Protein AF-A0A934KYW6-F1 (afdb_monomer)

InterPro domains:
  IPR036097 Signal transduction histidine kinase, dimerisation/phosphoacceptor domain superfamily [SSF47384] (29-103)

Structure (mmCIF, N/CA/C/O backbone):
data_AF-A0A934KYW6-F1
#
_entry.id   AF-A0A934KYW6-F1
#
loop_
_atom_site.group_PDB
_atom_site.id
_atom_site.type_symbol
_atom_site.label_atom_id
_atom_site.label_alt_id
_atom_site.label_com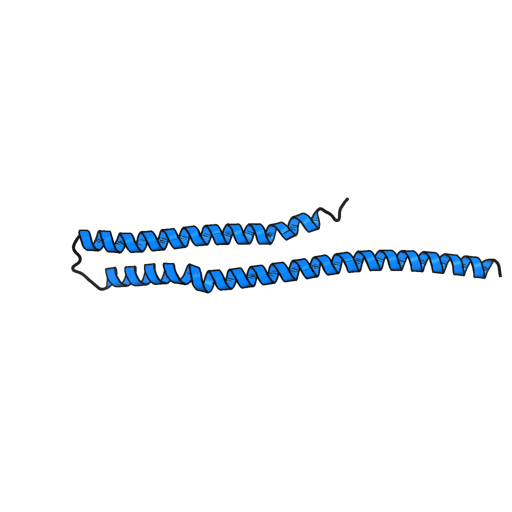p_id
_atom_site.label_asym_id
_atom_site.label_entity_id
_atom_site.label_seq_id
_atom_site.pdbx_PDB_ins_code
_atom_site.Cartn_x
_atom_site.Cartn_y
_atom_site.Cartn_z
_atom_site.occupancy
_atom_site.B_iso_or_equiv
_atom_site.auth_seq_id
_atom_site.auth_comp_id
_atom_site.auth_asym_id
_atom_site.auth_atom_id
_atom_site.pdbx_PDB_model_num
ATOM 1 N N . LEU A 1 1 ? 33.527 -1.451 -59.044 1.00 63.59 1 LEU A N 1
ATOM 2 C CA . LEU A 1 1 ? 34.392 -1.108 -57.887 1.00 63.59 1 LEU A CA 1
ATOM 3 C C . LEU A 1 1 ? 33.922 0.162 -57.169 1.00 63.59 1 LEU A C 1
ATOM 5 O O . LEU A 1 1 ? 33.467 0.037 -56.046 1.00 63.59 1 LEU A O 1
ATOM 9 N N . LYS A 1 2 ? 33.909 1.353 -57.797 1.00 70.25 2 LYS A N 1
ATOM 10 C CA . LYS A 1 2 ? 33.414 2.594 -57.144 1.00 70.25 2 LYS A CA 1
ATOM 11 C C . LYS A 1 2 ? 31.955 2.540 -56.650 1.00 70.25 2 LYS A C 1
ATOM 13 O O . LYS A 1 2 ? 31.657 3.132 -55.623 1.00 70.25 2 LYS A O 1
ATOM 18 N N . SER A 1 3 ? 31.057 1.860 -57.367 1.00 72.25 3 SER A N 1
ATOM 19 C CA . SER A 1 3 ? 29.647 1.693 -56.967 1.00 72.25 3 SER A CA 1
ATOM 20 C C . SER A 1 3 ? 29.479 0.750 -55.771 1.00 72.25 3 SER A C 1
ATOM 22 O O . SER A 1 3 ? 28.768 1.084 -54.835 1.00 72.25 3 SER A O 1
ATOM 24 N N . ALA A 1 4 ? 30.192 -0.379 -55.771 1.00 82.44 4 ALA A N 1
ATOM 25 C CA . ALA A 1 4 ? 30.171 -1.356 -54.682 1.00 82.44 4 ALA A CA 1
ATOM 26 C C . ALA A 1 4 ? 30.732 -0.789 -53.364 1.00 82.44 4 ALA A C 1
ATOM 28 O O . ALA A 1 4 ? 30.178 -1.067 -52.309 1.00 82.44 4 ALA A O 1
ATOM 29 N N . ASN A 1 5 ? 31.774 0.052 -53.418 1.00 85.50 5 ASN A N 1
ATOM 30 C CA . ASN A 1 5 ? 32.297 0.708 -52.213 1.00 85.50 5 ASN A CA 1
ATOM 31 C C . ASN A 1 5 ? 31.304 1.721 -51.623 1.00 85.50 5 ASN A C 1
ATOM 33 O O . ASN A 1 5 ? 31.147 1.769 -50.412 1.00 85.50 5 ASN A O 1
ATOM 37 N N . LYS A 1 6 ? 30.596 2.488 -52.465 1.00 91.06 6 LYS A N 1
ATOM 38 C CA . LYS A 1 6 ? 29.556 3.419 -51.995 1.00 91.06 6 LYS A CA 1
ATOM 39 C C . LYS A 1 6 ? 28.382 2.696 -51.337 1.00 91.06 6 LYS A C 1
ATOM 41 O O . LYS A 1 6 ? 27.884 3.161 -50.320 1.00 91.06 6 LYS A O 1
ATOM 46 N N . GLU A 1 7 ? 27.952 1.580 -51.922 1.00 92.25 7 GLU A N 1
ATOM 47 C CA . GLU A 1 7 ? 26.908 0.737 -51.333 1.00 92.25 7 GLU A CA 1
ATOM 48 C C . GLU A 1 7 ? 27.363 0.184 -49.978 1.00 92.25 7 GLU A C 1
ATOM 50 O O . GLU A 1 7 ? 26.630 0.260 -49.000 1.00 92.25 7 GLU A O 1
ATOM 55 N N . LEU A 1 8 ? 28.603 -0.301 -49.889 1.00 92.75 8 LEU A N 1
ATOM 56 C CA . LEU A 1 8 ? 29.158 -0.825 -48.645 1.00 92.75 8 LEU A CA 1
ATOM 57 C C . LEU A 1 8 ? 29.227 0.242 -47.536 1.00 92.75 8 LEU A C 1
ATOM 59 O O . LEU A 1 8 ? 28.810 -0.031 -46.411 1.00 92.75 8 LEU A O 1
ATOM 63 N N . ASP A 1 9 ? 29.690 1.455 -47.849 1.00 94.19 9 ASP A N 1
ATOM 64 C CA . ASP A 1 9 ? 29.725 2.575 -46.897 1.00 94.19 9 ASP A CA 1
ATOM 65 C C . ASP A 1 9 ? 28.317 2.945 -46.402 1.00 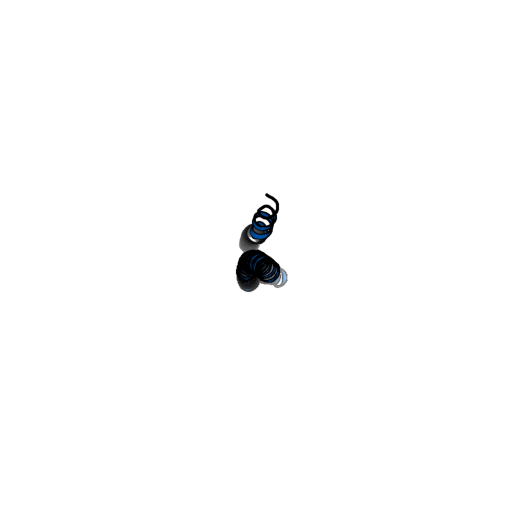94.19 9 ASP A C 1
ATOM 67 O O . ASP A 1 9 ? 28.111 3.172 -45.208 1.00 94.19 9 ASP A O 1
ATOM 71 N N . PHE A 1 10 ? 27.327 2.950 -47.300 1.00 93.62 10 PHE A N 1
ATOM 72 C CA . PHE A 1 10 ? 25.932 3.209 -46.944 1.00 93.62 10 PHE A CA 1
ATOM 73 C C . PHE A 1 10 ? 25.369 2.137 -45.997 1.00 93.62 10 PHE A C 1
ATOM 75 O O . PHE A 1 10 ? 24.740 2.466 -44.989 1.00 93.62 10 PHE A O 1
ATOM 82 N N . GLN A 1 11 ? 25.649 0.859 -46.264 1.00 93.50 11 GLN A N 1
ATOM 83 C CA . GLN A 1 11 ? 25.242 -0.242 -45.386 1.00 93.50 11 GLN A CA 1
ATOM 84 C C . GLN A 1 11 ? 25.893 -0.146 -43.997 1.00 93.50 11 GLN A C 1
ATOM 86 O O . GLN A 1 11 ? 25.232 -0.416 -42.991 1.00 93.50 11 GLN A O 1
ATOM 91 N N . TYR A 1 12 ? 27.158 0.285 -43.909 1.00 94.81 12 TYR A N 1
ATOM 92 C CA . TYR A 1 12 ? 27.812 0.527 -42.620 1.00 94.81 12 TYR A CA 1
ATOM 93 C C . TYR A 1 12 ? 27.119 1.632 -41.819 1.00 94.81 12 TYR A C 1
ATOM 95 O O . TYR A 1 12 ? 26.821 1.423 -40.643 1.00 94.81 12 TYR A O 1
ATOM 103 N N . GLN A 1 13 ? 26.795 2.759 -42.456 1.00 94.94 13 GLN A N 1
ATOM 104 C CA . GLN A 1 13 ? 26.092 3.872 -41.807 1.00 94.94 13 GLN A CA 1
ATOM 105 C C . GLN A 1 13 ? 24.688 3.475 -41.333 1.00 94.94 13 GLN A C 1
ATOM 107 O O . GLN A 1 13 ? 24.286 3.809 -40.217 1.00 94.94 13 GLN A O 1
ATOM 112 N N . LEU A 1 14 ? 23.940 2.725 -42.149 1.00 95.38 14 LEU A N 1
ATOM 113 C CA . LEU A 1 14 ? 22.626 2.205 -41.760 1.00 95.38 14 LEU A CA 1
ATOM 114 C C . LEU A 1 14 ? 22.717 1.266 -40.556 1.00 95.38 14 LEU A C 1
ATOM 116 O O . LEU A 1 14 ? 21.925 1.381 -39.619 1.00 95.38 14 LEU A O 1
ATOM 120 N N . LYS A 1 15 ? 23.690 0.349 -40.565 1.00 95.62 15 LYS A N 1
ATOM 121 C CA . LYS A 1 15 ? 23.919 -0.581 -39.457 1.00 95.62 15 LYS A CA 1
ATOM 122 C C . LYS A 1 15 ? 24.287 0.158 -38.173 1.00 95.62 15 LYS A C 1
ATOM 124 O O . LYS A 1 15 ? 23.792 -0.204 -37.105 1.00 95.62 15 LYS A O 1
ATOM 129 N N . GLU A 1 16 ? 25.143 1.172 -38.264 1.00 96.25 16 GLU A N 1
ATOM 130 C CA . GLU A 1 16 ? 25.514 2.012 -37.126 1.00 96.25 16 GLU A CA 1
ATOM 131 C C . GLU A 1 16 ? 24.277 2.700 -36.540 1.00 96.25 16 GLU A C 1
ATOM 133 O O . GLU A 1 16 ? 23.984 2.523 -35.357 1.00 96.25 16 GLU A O 1
ATOM 138 N N . LYS A 1 17 ? 23.473 3.358 -37.387 1.00 95.94 17 LYS A N 1
ATOM 139 C CA . LYS A 1 17 ? 22.231 4.017 -36.970 1.00 95.94 17 LYS A CA 1
ATOM 140 C C . LYS A 1 17 ? 21.257 3.053 -36.287 1.00 95.94 17 LYS A C 1
ATOM 142 O O . LYS A 1 17 ? 20.756 3.353 -35.205 1.00 95.94 17 LYS A O 1
ATOM 147 N N . LEU A 1 18 ? 21.030 1.877 -36.877 1.00 95.75 18 LEU A N 1
ATOM 148 C CA . LEU A 1 18 ? 20.147 0.858 -36.305 1.00 95.75 18 LEU A CA 1
ATOM 149 C C . LEU A 1 18 ? 20.660 0.358 -34.948 1.00 95.75 18 LEU A C 1
ATOM 151 O O . LEU A 1 18 ? 19.876 0.142 -34.027 1.00 95.75 18 LEU A O 1
ATOM 155 N N . THR A 1 19 ? 21.976 0.192 -34.806 1.00 95.69 19 THR A N 1
ATOM 156 C CA . THR A 1 19 ? 22.588 -0.240 -33.541 1.00 95.69 19 THR A CA 1
ATOM 157 C C . THR A 1 19 ? 22.377 0.809 -32.449 1.00 95.69 19 THR A C 1
ATOM 159 O O . THR A 1 19 ? 22.056 0.460 -31.310 1.00 95.69 19 THR A O 1
ATOM 162 N N . THR A 1 20 ? 22.503 2.093 -32.792 1.00 97.00 20 THR A N 1
ATOM 163 C CA . THR A 1 20 ? 22.218 3.204 -31.877 1.00 97.00 20 THR A CA 1
ATOM 164 C C . THR A 1 20 ? 20.750 3.219 -31.452 1.00 97.00 20 THR A C 1
ATOM 166 O O . THR A 1 20 ? 20.472 3.239 -30.253 1.00 97.00 20 THR A O 1
ATOM 169 N N . GLU A 1 21 ? 19.814 3.147 -32.402 1.00 96.38 21 GLU A N 1
ATOM 170 C CA . GLU A 1 21 ? 18.370 3.121 -32.119 1.00 96.38 21 GLU A CA 1
ATOM 171 C C . GLU A 1 21 ? 17.988 1.928 -31.230 1.00 96.38 21 GLU A C 1
ATOM 173 O O . GLU A 1 21 ? 17.285 2.092 -30.230 1.00 96.38 21 GLU A O 1
ATOM 178 N N . LEU A 1 22 ? 18.520 0.739 -31.529 1.00 96.44 22 LEU A N 1
ATOM 179 C CA . LEU A 1 22 ? 18.281 -0.464 -30.735 1.00 96.44 22 LEU A CA 1
ATOM 180 C C . LEU A 1 22 ? 18.825 -0.328 -29.307 1.00 96.44 22 LEU A C 1
ATOM 182 O O . LEU A 1 22 ? 18.174 -0.749 -28.351 1.00 96.44 22 LEU A O 1
ATOM 186 N N . THR A 1 23 ? 20.001 0.281 -29.149 1.00 96.75 23 THR A N 1
ATOM 187 C CA . THR A 1 23 ? 20.619 0.502 -27.833 1.00 96.75 23 THR A CA 1
ATOM 188 C C . THR A 1 23 ? 19.771 1.438 -26.973 1.00 96.75 23 THR A C 1
ATOM 190 O O . THR A 1 23 ? 19.560 1.166 -25.789 1.00 96.75 23 THR A O 1
ATOM 193 N N . ILE A 1 24 ? 19.241 2.510 -27.568 1.00 96.00 24 ILE A N 1
ATOM 194 C CA . ILE A 1 24 ? 18.342 3.453 -26.889 1.00 96.00 24 ILE A CA 1
ATOM 195 C C . ILE A 1 24 ? 17.057 2.737 -26.463 1.00 96.00 24 ILE A C 1
ATOM 197 O O . ILE A 1 24 ? 16.711 2.756 -25.279 1.00 96.00 24 ILE A O 1
ATOM 201 N N . ALA A 1 25 ? 16.404 2.031 -27.392 1.00 95.81 25 ALA A N 1
ATOM 202 C CA . ALA A 1 25 ? 15.165 1.306 -27.124 1.00 95.81 25 ALA A CA 1
ATOM 203 C C . ALA A 1 25 ? 15.334 0.254 -26.013 1.00 95.81 25 ALA A C 1
ATOM 205 O O . ALA A 1 25 ? 14.498 0.145 -25.114 1.00 95.81 25 ALA A O 1
ATOM 206 N N . TYR A 1 26 ? 16.446 -0.487 -26.024 1.00 96.12 26 TYR A N 1
ATOM 207 C CA . TYR A 1 26 ? 16.757 -1.460 -24.978 1.00 96.12 26 TYR A CA 1
ATOM 208 C C . TYR A 1 26 ? 16.980 -0.794 -23.611 1.00 96.12 26 TYR A C 1
ATOM 210 O O . TYR A 1 26 ? 16.511 -1.289 -22.584 1.00 96.12 26 TYR A O 1
ATOM 218 N N . GLY A 1 27 ? 17.652 0.361 -23.586 1.00 95.31 27 GLY A N 1
ATOM 219 C CA . GLY A 1 27 ? 17.842 1.150 -22.369 1.00 95.31 27 GLY A CA 1
ATOM 220 C C . GLY A 1 27 ? 16.523 1.643 -21.766 1.00 95.31 27 GLY A C 1
ATOM 221 O O . GLY A 1 27 ? 16.336 1.579 -20.550 1.00 95.31 27 GLY A O 1
ATOM 222 N N . GLU A 1 28 ? 15.590 2.101 -22.599 1.00 93.25 28 GLU A N 1
ATOM 223 C CA . GLU A 1 28 ? 14.252 2.509 -22.161 1.00 93.25 28 GLU A CA 1
ATOM 224 C C . GLU A 1 28 ? 13.419 1.335 -21.646 1.00 93.25 28 GLU A C 1
ATOM 226 O O . GLU A 1 28 ? 12.773 1.453 -20.601 1.00 93.25 28 GLU A O 1
ATOM 231 N N . LEU A 1 29 ? 13.460 0.195 -22.342 1.00 94.56 29 LEU A N 1
ATOM 232 C CA . LEU A 1 29 ? 12.764 -1.018 -21.925 1.00 94.56 29 LEU A CA 1
ATOM 233 C C . LEU A 1 29 ? 13.226 -1.463 -20.535 1.00 94.56 29 LEU A C 1
ATOM 235 O O . LEU A 1 29 ? 12.396 -1.679 -19.655 1.00 94.56 29 LEU A O 1
ATOM 239 N N . LYS A 1 30 ? 14.543 -1.508 -20.309 1.00 95.00 30 LYS A N 1
ATOM 240 C CA . LYS A 1 30 ? 15.115 -1.902 -19.018 1.00 95.00 30 LYS A CA 1
ATOM 241 C C . LYS A 1 30 ? 14.678 -0.974 -17.880 1.00 95.00 30 LYS A C 1
ATOM 243 O O . LYS A 1 30 ? 14.348 -1.448 -16.796 1.00 95.00 30 LYS A O 1
ATOM 248 N N . LYS A 1 31 ? 14.620 0.341 -18.125 1.00 91.25 31 LYS A N 1
ATOM 249 C CA . LYS A 1 31 ? 14.116 1.318 -17.140 1.00 91.25 31 LYS A CA 1
ATOM 250 C C . LYS A 1 31 ? 12.642 1.081 -16.805 1.00 91.25 31 LYS A C 1
ATOM 252 O O . LYS A 1 31 ? 12.267 1.153 -15.637 1.00 91.25 31 LYS A O 1
ATOM 257 N N . LYS A 1 32 ? 11.808 0.793 -17.811 1.00 91.12 32 LYS A N 1
ATOM 258 C CA . LYS A 1 32 ? 10.384 0.475 -17.610 1.00 91.12 32 LYS A CA 1
ATOM 259 C C . LYS A 1 32 ? 10.197 -0.831 -16.840 1.00 91.12 32 LYS A C 1
ATOM 261 O O . LYS A 1 32 ? 9.348 -0.893 -15.957 1.00 91.12 32 LYS A O 1
ATOM 266 N N . GLU A 1 33 ? 10.996 -1.848 -17.142 1.00 94.25 33 GLU A N 1
ATOM 267 C CA . GLU A 1 33 ? 10.969 -3.131 -16.438 1.00 94.25 33 GLU A CA 1
ATOM 268 C C . GLU A 1 33 ? 11.350 -2.971 -14.960 1.00 94.25 33 GLU A C 1
ATOM 270 O O . GLU A 1 33 ? 10.632 -3.441 -14.077 1.00 94.25 33 GLU A O 1
ATOM 275 N N . GLU A 1 34 ? 12.434 -2.246 -14.672 1.00 92.06 34 GLU A N 1
ATOM 276 C CA . GLU A 1 34 ? 12.852 -1.948 -13.299 1.00 92.06 34 GLU A CA 1
ATOM 277 C C . GLU A 1 34 ? 11.779 -1.159 -12.540 1.00 92.06 34 GLU A C 1
ATOM 279 O O . GLU A 1 34 ? 11.459 -1.477 -11.390 1.00 92.06 34 GLU A O 1
ATOM 284 N N . TYR A 1 35 ? 11.176 -0.168 -13.199 1.00 88.56 35 TYR A N 1
ATOM 285 C CA . TYR A 1 35 ? 10.063 0.590 -12.646 1.00 88.56 35 TYR A CA 1
ATOM 286 C C . TYR A 1 35 ? 8.880 -0.319 -12.282 1.00 88.56 35 TYR A C 1
ATOM 288 O O . TYR A 1 35 ? 8.429 -0.298 -11.136 1.00 88.56 35 TYR A O 1
ATOM 296 N N . LEU A 1 36 ? 8.412 -1.153 -13.217 1.00 92.50 36 LEU A N 1
ATOM 297 C CA . LEU A 1 36 ? 7.304 -2.084 -12.983 1.00 92.50 36 LEU A CA 1
ATOM 298 C C . LEU A 1 36 ? 7.619 -3.056 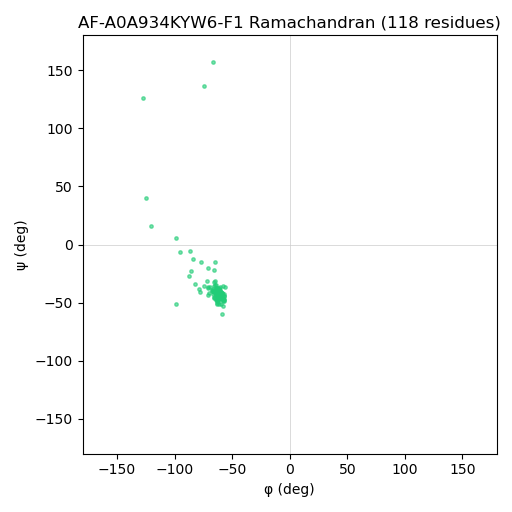-11.849 1.00 92.50 36 LEU A C 1
ATOM 300 O O . LEU A 1 36 ? 6.768 -3.310 -11.000 1.00 92.50 36 LEU A O 1
ATOM 304 N N . ARG A 1 37 ? 8.854 -3.557 -11.784 1.00 94.00 37 ARG A N 1
ATOM 305 C CA . ARG A 1 37 ? 9.295 -4.443 -10.706 1.00 94.00 37 ARG A CA 1
ATOM 306 C C . ARG A 1 37 ? 9.208 -3.768 -9.339 1.00 94.00 37 ARG A C 1
ATOM 308 O O . ARG A 1 37 ? 8.738 -4.383 -8.385 1.00 94.00 37 ARG A O 1
ATOM 315 N N . ASN A 1 38 ? 9.660 -2.522 -9.233 1.00 90.88 38 ASN A N 1
ATOM 316 C CA . ASN A 1 38 ? 9.585 -1.760 -7.986 1.00 90.88 38 ASN A CA 1
ATOM 317 C C . ASN A 1 38 ? 8.138 -1.395 -7.632 1.00 90.88 38 ASN A C 1
ATOM 319 O O . ASN A 1 38 ? 7.765 -1.447 -6.462 1.00 90.88 38 ASN A O 1
ATOM 323 N N . TYR A 1 39 ? 7.313 -1.098 -8.636 1.00 92.38 39 TYR A N 1
ATOM 324 C CA . TYR A 1 39 ? 5.889 -0.840 -8.455 1.00 92.38 39 TYR A CA 1
ATOM 325 C C . TYR A 1 39 ? 5.153 -2.069 -7.904 1.00 92.38 39 TYR A C 1
ATOM 327 O O . TYR A 1 39 ? 4.464 -1.965 -6.893 1.00 92.38 39 TYR A O 1
ATOM 335 N N . ILE A 1 40 ? 5.367 -3.248 -8.502 1.00 94.06 40 ILE A N 1
ATOM 336 C CA . ILE A 1 40 ? 4.793 -4.521 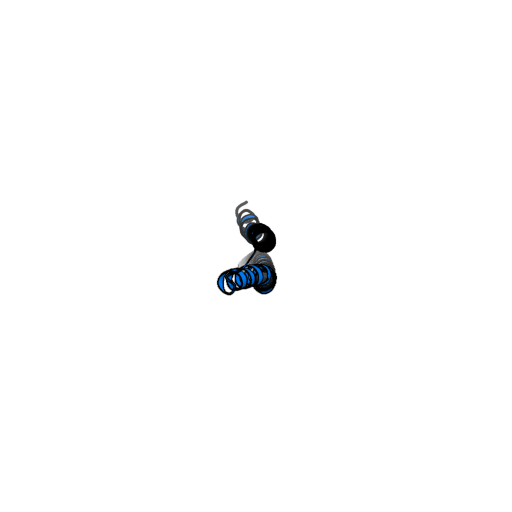-8.038 1.00 94.06 40 ILE A CA 1
ATOM 337 C C . ILE A 1 40 ? 5.205 -4.805 -6.591 1.00 94.06 40 ILE A C 1
ATOM 339 O O . ILE A 1 40 ? 4.344 -5.091 -5.766 1.00 94.06 40 ILE A O 1
ATOM 343 N N . LYS A 1 41 ? 6.489 -4.646 -6.251 1.00 94.00 41 LYS A N 1
ATOM 344 C CA . LYS A 1 41 ? 6.957 -4.805 -4.865 1.00 94.00 41 LYS A CA 1
ATOM 345 C C . LYS A 1 41 ? 6.260 -3.856 -3.890 1.00 94.00 41 LYS A C 1
ATOM 347 O O . LYS A 1 41 ? 5.897 -4.265 -2.792 1.00 94.00 41 LYS A O 1
ATOM 352 N N . GLY A 1 42 ? 6.055 -2.599 -4.284 1.00 92.31 42 GLY A N 1
ATOM 353 C CA . GLY A 1 42 ? 5.306 -1.640 -3.471 1.00 92.31 42 GLY A CA 1
ATOM 354 C C . GLY A 1 42 ? 3.848 -2.061 -3.261 1.00 92.31 42 GLY A C 1
ATOM 355 O O . GLY A 1 42 ? 3.317 -1.911 -2.163 1.00 92.31 42 GLY A O 1
ATOM 356 N N . LEU A 1 43 ? 3.206 -2.646 -4.278 1.00 92.81 43 LEU A N 1
ATOM 357 C CA . LEU A 1 43 ? 1.860 -3.213 -4.141 1.00 92.81 43 LEU A CA 1
ATOM 358 C C . LEU A 1 43 ? 1.833 -4.431 -3.207 1.00 92.81 43 LEU A C 1
ATOM 360 O O . LEU A 1 43 ? 0.914 -4.555 -2.400 1.00 92.81 43 LEU A O 1
ATOM 364 N N . GLU A 1 44 ? 2.833 -5.310 -3.267 1.00 93.25 44 GLU A N 1
ATOM 365 C CA . GLU A 1 44 ? 2.952 -6.447 -2.341 1.00 93.25 44 GLU A CA 1
ATOM 366 C C . GLU A 1 44 ? 3.083 -5.969 -0.886 1.00 93.25 44 GLU A C 1
ATOM 368 O O . GLU A 1 44 ? 2.395 -6.478 0.004 1.00 93.25 44 GLU A O 1
ATOM 373 N N . GLU A 1 45 ? 3.900 -4.939 -0.648 1.00 91.25 45 GLU A N 1
ATOM 374 C CA . GLU A 1 45 ? 4.037 -4.303 0.665 1.00 91.25 45 GLU A CA 1
ATOM 375 C C . GLU A 1 45 ? 2.711 -3.686 1.136 1.00 91.25 45 GLU A C 1
ATOM 377 O O . GLU A 1 45 ? 2.284 -3.919 2.268 1.00 91.25 45 GLU A O 1
ATOM 382 N N . MET A 1 46 ? 1.994 -2.977 0.257 1.00 90.00 46 MET A N 1
ATOM 383 C CA . MET A 1 46 ? 0.658 -2.442 0.546 1.00 90.00 46 MET A CA 1
ATOM 384 C C . MET A 1 46 ? -0.317 -3.551 0.966 1.00 90.00 46 MET A C 1
ATOM 386 O O . MET A 1 46 ? -1.067 -3.401 1.938 1.00 90.00 46 MET A O 1
ATOM 390 N N . MET A 1 47 ? -0.305 -4.674 0.253 1.00 90.00 47 MET A N 1
ATOM 391 C CA . MET A 1 47 ? -1.194 -5.803 0.506 1.00 90.00 47 MET A CA 1
ATOM 392 C C . MET A 1 47 ? -0.899 -6.454 1.866 1.00 90.00 47 MET A C 1
ATOM 394 O O . MET A 1 47 ? -1.824 -6.766 2.627 1.00 90.00 47 MET A O 1
ATOM 398 N N . PHE A 1 48 ? 0.386 -6.582 2.216 1.00 88.25 48 PHE A N 1
ATOM 399 C CA . PHE A 1 48 ? 0.829 -7.033 3.534 1.00 88.25 48 PHE A CA 1
ATOM 400 C C . PHE A 1 48 ? 0.365 -6.081 4.643 1.00 88.25 48 PHE A C 1
ATOM 402 O O . PHE A 1 48 ? -0.272 -6.509 5.610 1.00 88.25 48 PHE A O 1
ATOM 409 N N . LEU A 1 49 ? 0.622 -4.779 4.487 1.00 85.94 49 LEU A N 1
ATOM 410 C CA . LEU A 1 49 ? 0.251 -3.773 5.479 1.00 85.94 49 LEU A CA 1
ATOM 411 C C . LEU A 1 49 ? -1.270 -3.712 5.677 1.00 85.94 49 LEU A C 1
ATOM 413 O O . LEU A 1 49 ? -1.732 -3.665 6.814 1.00 85.94 49 LEU A O 1
ATOM 417 N N . THR A 1 50 ? -2.055 -3.794 4.603 1.00 86.06 50 THR A N 1
ATOM 418 C CA . THR A 1 50 ? -3.523 -3.841 4.683 1.00 86.06 50 THR A CA 1
ATOM 419 C C . THR A 1 50 ? -3.989 -5.081 5.447 1.00 86.06 50 THR A C 1
ATOM 421 O O . THR A 1 50 ? -4.807 -4.990 6.360 1.00 86.06 50 THR A O 1
ATOM 424 N N . SER A 1 51 ? -3.412 -6.245 5.150 1.00 85.62 51 SER A N 1
ATOM 425 C CA . SER A 1 51 ? -3.797 -7.504 5.796 1.00 85.62 51 SER A CA 1
ATOM 426 C C . SER A 1 51 ? -3.470 -7.547 7.293 1.00 85.62 51 SER A C 1
ATOM 428 O O . SER A 1 51 ? -4.199 -8.180 8.057 1.00 85.62 51 SER A O 1
ATOM 430 N N . HIS A 1 52 ? -2.388 -6.890 7.724 1.00 84.06 52 HIS A N 1
ATOM 431 C CA . HIS A 1 52 ? -1.918 -6.940 9.111 1.00 84.06 52 HIS A CA 1
ATOM 432 C C . HIS A 1 52 ? -2.346 -5.723 9.940 1.00 84.06 52 HIS A C 1
ATOM 434 O O . HIS A 1 52 ? -2.930 -5.870 11.013 1.00 84.06 52 HIS A O 1
ATOM 440 N N . LYS A 1 53 ? -2.089 -4.513 9.438 1.00 85.88 53 LYS A N 1
ATOM 441 C CA . LYS A 1 53 ? -2.229 -3.270 10.207 1.00 85.88 53 LYS A CA 1
ATOM 442 C C . LYS A 1 53 ? -3.630 -2.665 10.166 1.00 85.88 53 LYS A C 1
ATOM 444 O O . LYS A 1 53 ? -4.013 -2.029 11.137 1.00 85.88 53 LYS A O 1
ATOM 449 N N . VAL A 1 54 ? -4.419 -2.892 9.110 1.00 90.25 54 VAL A N 1
ATOM 450 C CA . VAL A 1 54 ? -5.849 -2.496 9.087 1.00 90.25 54 VAL A CA 1
ATOM 451 C C . VAL A 1 54 ? -6.690 -3.485 9.878 1.00 90.25 54 VAL A C 1
ATOM 453 O O . VAL A 1 54 ? -7.594 -3.102 10.618 1.00 90.25 54 VAL A O 1
ATOM 456 N N . ARG A 1 55 ? -6.388 -4.780 9.741 1.00 91.06 55 ARG A N 1
ATOM 457 C CA . ARG A 1 55 ? -7.182 -5.845 10.356 1.00 91.06 55 ARG A CA 1
ATOM 458 C C . ARG A 1 55 ? -7.226 -5.736 11.878 1.00 91.06 55 ARG A C 1
ATOM 460 O O . ARG A 1 55 ? -8.282 -5.975 12.456 1.00 91.06 55 ARG A O 1
ATOM 467 N N . GLN A 1 56 ? -6.114 -5.373 12.517 1.00 93.12 56 GLN A N 1
ATOM 468 C CA . GLN A 1 56 ? -6.028 -5.246 13.972 1.00 93.12 56 GLN A CA 1
ATOM 469 C C . GLN A 1 56 ? -7.034 -4.228 14.553 1.00 93.12 56 GLN A C 1
ATOM 471 O O . GLN A 1 56 ? -7.885 -4.642 15.343 1.00 93.12 56 GLN A O 1
ATOM 476 N N . PRO A 1 57 ? -7.010 -2.930 14.186 1.00 95.81 57 PRO A N 1
ATOM 477 C CA . PRO A 1 57 ? -7.954 -1.961 14.733 1.00 95.81 57 PRO A CA 1
ATOM 478 C C . PRO A 1 57 ? -9.404 -2.264 14.334 1.00 95.81 57 PRO A C 1
ATOM 480 O O . PRO A 1 57 ? -10.301 -2.042 15.143 1.00 95.81 57 PRO A O 1
ATOM 483 N N . VAL A 1 58 ? -9.653 -2.842 13.151 1.00 95.56 58 VAL A N 1
ATOM 484 C CA . VAL A 1 58 ? -11.001 -3.294 12.758 1.00 95.56 58 VAL A CA 1
ATOM 485 C C . VAL A 1 58 ? -11.504 -4.405 13.683 1.00 95.56 58 VAL A C 1
ATOM 487 O O . VAL A 1 58 ? -12.618 -4.319 14.194 1.00 95.56 58 VAL A O 1
ATOM 490 N N . ALA A 1 59 ? -10.681 -5.422 13.950 1.00 95.75 59 ALA A N 1
ATOM 491 C CA . ALA A 1 59 ? -11.034 -6.505 14.865 1.00 95.75 59 ALA A CA 1
ATOM 492 C C . ALA A 1 59 ? -11.282 -5.990 16.291 1.00 95.75 59 ALA A C 1
ATOM 494 O O . ALA A 1 59 ? -12.212 -6.450 16.949 1.00 95.75 59 ALA A O 1
ATOM 495 N N . HIS A 1 60 ? -10.501 -5.008 16.753 1.00 96.19 60 HIS A N 1
ATOM 496 C CA . HIS A 1 60 ? -10.725 -4.370 18.051 1.00 96.19 60 HIS A CA 1
ATOM 497 C C . HIS A 1 60 ? -12.058 -3.622 18.106 1.00 96.19 60 HIS A C 1
ATOM 499 O O . HIS A 1 60 ? -12.814 -3.812 19.054 1.00 96.19 60 HIS A O 1
ATOM 505 N N . ILE A 1 61 ? -12.376 -2.804 17.096 1.00 97.38 61 ILE A N 1
ATOM 506 C CA . ILE A 1 61 ? -13.647 -2.067 17.037 1.00 97.38 61 ILE A CA 1
ATOM 507 C C . ILE A 1 61 ? -14.826 -3.042 17.043 1.00 97.38 61 ILE A C 1
ATOM 509 O O . ILE A 1 61 ? -15.745 -2.870 17.840 1.00 97.38 61 ILE A O 1
ATOM 513 N N . LEU A 1 62 ? -14.776 -4.091 16.216 1.00 97.06 62 LEU A N 1
ATOM 514 C CA . LEU A 1 62 ? -15.818 -5.118 16.165 1.00 97.06 62 LEU A CA 1
ATOM 515 C C . LEU A 1 62 ? -15.953 -5.862 17.498 1.00 97.06 62 LEU A C 1
ATOM 517 O O . LEU A 1 62 ? -17.060 -6.018 18.003 1.00 97.06 62 LEU A O 1
ATOM 521 N N . GLY A 1 63 ? -14.837 -6.280 18.099 1.00 95.81 63 GLY A N 1
ATOM 522 C CA . GLY A 1 63 ? -14.843 -6.968 19.390 1.00 95.81 63 GLY A CA 1
ATOM 523 C C . GLY A 1 63 ? -15.432 -6.107 20.507 1.00 95.81 63 GLY A C 1
ATOM 524 O O . GLY A 1 63 ? -16.256 -6.584 21.283 1.00 95.81 63 GLY A O 1
ATOM 525 N N . ILE A 1 64 ? -15.069 -4.823 20.553 1.00 95.06 64 ILE A N 1
ATOM 526 C CA . ILE A 1 64 ? -15.619 -3.878 21.527 1.00 95.06 64 ILE A CA 1
ATOM 527 C C . ILE A 1 64 ? -17.107 -3.611 21.256 1.00 95.06 64 ILE A C 1
ATOM 529 O O . ILE A 1 64 ? -17.894 -3.552 22.197 1.00 95.06 64 ILE A O 1
ATOM 533 N N . SER A 1 65 ? -17.509 -3.483 19.990 1.00 95.06 65 SER A N 1
ATOM 534 C CA . SER A 1 65 ? -18.916 -3.316 19.610 1.00 95.06 65 SER A CA 1
ATOM 535 C C . SER A 1 65 ? -19.763 -4.505 20.065 1.00 95.06 65 SER A C 1
ATOM 537 O O . SER A 1 65 ? -20.819 -4.310 20.653 1.00 95.06 65 SER A O 1
ATOM 539 N N . ASN A 1 66 ? -19.273 -5.730 19.863 1.00 94.44 66 ASN A N 1
ATOM 540 C CA . ASN A 1 66 ? -19.953 -6.948 20.306 1.00 94.44 66 ASN A CA 1
ATOM 541 C C . ASN A 1 66 ? -20.024 -7.043 21.838 1.00 94.44 66 ASN A C 1
ATOM 543 O O . ASN A 1 66 ? -21.013 -7.523 22.389 1.00 94.44 66 ASN A O 1
ATOM 547 N N . LEU A 1 67 ? -18.986 -6.587 22.545 1.00 91.25 67 LEU A N 1
ATOM 548 C CA . LEU A 1 67 ? -18.986 -6.534 24.008 1.00 91.25 67 LEU A CA 1
ATOM 549 C C . LEU A 1 67 ? -20.083 -5.589 24.527 1.00 91.25 67 LEU A C 1
ATOM 551 O O . LEU A 1 67 ? -20.836 -5.960 25.423 1.00 91.25 67 LEU A O 1
ATOM 555 N N . LEU A 1 68 ? -20.209 -4.405 23.918 1.00 91.38 68 LEU A N 1
ATOM 556 C CA . LEU A 1 68 ? -21.254 -3.434 24.251 1.00 91.38 68 LEU A CA 1
ATOM 557 C C . LEU A 1 68 ? -22.667 -3.945 23.935 1.00 91.38 68 LEU A C 1
ATOM 559 O O . LEU A 1 68 ? -23.590 -3.633 24.677 1.00 91.38 68 LEU A O 1
ATOM 563 N N . ASP A 1 69 ? -22.826 -4.727 22.867 1.00 90.19 69 ASP A N 1
ATOM 564 C CA . ASP A 1 69 ? -24.113 -5.312 22.467 1.00 90.19 69 ASP A CA 1
ATOM 565 C C . ASP A 1 69 ? -24.543 -6.482 23.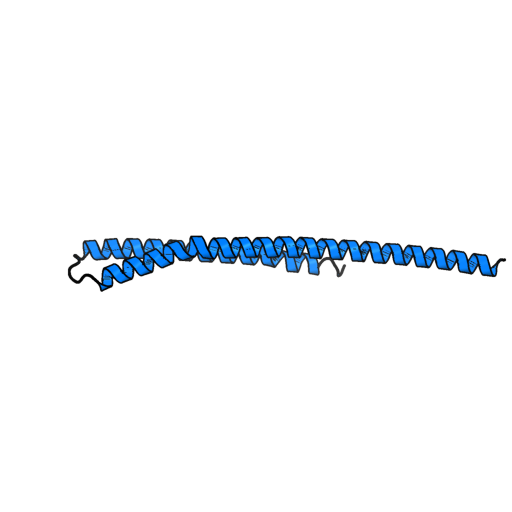375 1.00 90.19 69 ASP A C 1
ATOM 567 O O . ASP A 1 69 ? -25.716 -6.649 23.695 1.00 90.19 69 ASP A O 1
ATOM 571 N N . SER A 1 70 ? -23.582 -7.283 23.844 1.00 87.44 70 SER A N 1
ATOM 572 C CA . SER A 1 70 ? -23.851 -8.523 24.592 1.00 87.44 70 SER A CA 1
ATOM 573 C C . SER A 1 70 ? -24.107 -8.343 26.093 1.00 87.44 70 SER A C 1
ATOM 575 O O . SER A 1 70 ? -24.554 -9.287 26.745 1.00 87.44 70 SER A O 1
ATOM 577 N N . THR A 1 71 ? -23.837 -7.166 26.666 1.00 80.62 71 THR A N 1
ATOM 578 C CA . THR A 1 71 ? -23.931 -6.939 28.118 1.00 80.62 71 THR A CA 1
ATOM 579 C C . THR A 1 71 ? -24.802 -5.725 28.440 1.00 80.62 71 THR A C 1
ATOM 581 O O . THR A 1 71 ? -24.546 -4.618 27.981 1.00 80.62 71 THR A O 1
ATOM 584 N N . THR A 1 72 ? -25.810 -5.909 29.295 1.00 76.38 72 THR A N 1
ATOM 585 C CA . THR A 1 72 ? -26.841 -4.891 29.581 1.00 76.38 72 THR A CA 1
ATOM 586 C C . THR A 1 72 ? -26.581 -4.013 30.810 1.00 76.38 72 THR A C 1
ATOM 588 O O . THR A 1 72 ? -27.328 -3.065 31.039 1.00 76.38 72 THR A O 1
ATOM 591 N N . ASN A 1 73 ? -25.544 -4.286 31.612 1.00 87.94 73 ASN A N 1
ATOM 592 C CA . ASN A 1 73 ? -25.388 -3.698 32.954 1.00 87.94 73 ASN A CA 1
ATOM 593 C C . ASN A 1 73 ? -24.053 -2.961 33.171 1.00 87.94 73 ASN A C 1
ATOM 595 O O . ASN A 1 73 ? -23.463 -3.054 34.246 1.00 87.94 73 ASN A O 1
ATOM 599 N N . TYR A 1 74 ? -23.574 -2.211 32.178 1.00 88.75 74 TYR A N 1
ATOM 600 C CA . TYR A 1 74 ? -22.403 -1.353 32.371 1.00 88.75 74 TYR A CA 1
ATOM 601 C C . TYR A 1 74 ? -22.737 -0.102 33.183 1.00 88.75 74 TYR A C 1
ATOM 603 O O . TYR A 1 74 ? -23.719 0.594 32.917 1.00 88.75 74 TYR A O 1
ATOM 611 N N . SER A 1 75 ? -21.865 0.245 34.125 1.00 93.75 75 SER A N 1
ATOM 612 C CA . SER A 1 75 ? -21.837 1.592 34.685 1.00 93.75 75 SER A CA 1
ATOM 613 C C . SER A 1 75 ? -21.409 2.610 33.623 1.00 93.75 75 SER A C 1
ATOM 615 O O . SER A 1 75 ? -20.705 2.294 32.660 1.00 93.75 75 SER A O 1
ATOM 617 N N . LEU A 1 76 ? -21.780 3.875 33.822 1.00 91.38 76 LEU A N 1
ATOM 618 C CA . LEU A 1 76 ? -21.383 4.959 32.920 1.00 91.38 76 LEU A CA 1
ATOM 619 C C . LEU A 1 76 ? -19.854 5.062 32.756 1.00 91.38 76 LEU A C 1
ATOM 621 O O . LEU A 1 76 ? -19.368 5.355 31.664 1.00 91.38 76 LEU A O 1
ATOM 625 N N . GLU A 1 77 ? -19.094 4.810 33.822 1.00 94.69 77 GLU A N 1
ATOM 626 C CA . GLU A 1 77 ? -17.629 4.862 33.790 1.00 94.69 77 GLU A CA 1
ATOM 627 C C . GLU A 1 77 ? -17.024 3.699 32.991 1.00 94.69 77 GLU A C 1
ATOM 629 O O . GLU A 1 77 ? -16.069 3.899 32.236 1.00 94.69 77 GLU A O 1
ATOM 634 N N . GLU A 1 78 ? -17.615 2.503 33.063 1.00 93.25 78 GLU A N 1
ATOM 635 C CA . GLU A 1 78 ? -17.214 1.375 32.217 1.00 93.25 78 GLU A CA 1
ATOM 636 C C . GLU A 1 78 ? -17.511 1.653 30.745 1.00 93.25 78 GLU A C 1
ATOM 638 O O . GLU A 1 78 ? -16.621 1.482 29.912 1.00 93.25 78 GLU A O 1
ATOM 643 N N . VAL A 1 79 ? -18.703 2.171 30.422 1.00 93.81 79 VAL A N 1
ATOM 644 C CA . VAL A 1 79 ? -19.050 2.555 29.043 1.00 93.81 79 VAL A CA 1
ATOM 645 C C . VAL A 1 79 ? -18.054 3.578 28.501 1.00 93.81 79 VAL A C 1
ATOM 647 O O . VAL A 1 79 ? -17.513 3.386 27.413 1.00 93.81 79 VAL A O 1
ATOM 650 N N . LYS A 1 80 ? -17.743 4.638 29.261 1.00 94.75 80 LYS A N 1
ATOM 651 C CA . LYS A 1 80 ? -16.746 5.644 28.852 1.00 94.75 80 LYS A CA 1
ATOM 652 C C . LYS A 1 80 ? -15.381 5.019 28.578 1.00 94.75 80 LYS A C 1
ATOM 654 O O . LYS A 1 80 ? -14.740 5.371 27.588 1.00 94.75 80 LYS A O 1
ATOM 659 N N . LYS A 1 81 ? -14.934 4.089 29.426 1.00 95.06 81 LYS A N 1
ATOM 660 C CA . LYS A 1 81 ? -13.649 3.399 29.258 1.00 95.06 81 LYS A CA 1
ATOM 661 C C . LYS A 1 81 ? -13.639 2.522 28.002 1.00 95.06 81 LYS A C 1
ATOM 663 O O . LYS A 1 81 ? -12.696 2.593 27.216 1.00 95.06 81 LYS A O 1
ATOM 668 N N . ILE A 1 82 ? -14.703 1.750 27.787 1.00 93.69 82 ILE A N 1
ATOM 669 C CA . ILE A 1 82 ? -14.871 0.866 26.628 1.00 93.69 82 ILE A CA 1
ATOM 670 C C . ILE A 1 82 ? -14.916 1.680 25.324 1.00 93.69 82 ILE A C 1
ATOM 672 O O . ILE A 1 82 ? -14.161 1.404 24.389 1.00 93.69 82 ILE A O 1
ATOM 676 N N . VAL A 1 83 ? -15.727 2.742 25.284 1.00 94.56 83 VAL A N 1
ATOM 677 C CA . VAL A 1 83 ? -15.788 3.684 24.155 1.00 94.56 83 VAL A CA 1
ATOM 678 C C . VAL A 1 83 ? -14.431 4.355 23.927 1.00 94.56 83 VAL A C 1
ATOM 680 O O . VAL A 1 83 ? -14.023 4.539 22.782 1.0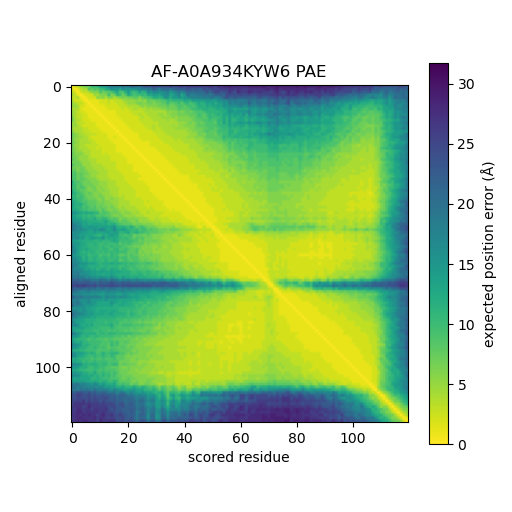0 94.56 83 VAL A O 1
ATOM 683 N N . GLY A 1 84 ? -13.684 4.661 24.992 1.00 96.94 84 GLY A N 1
ATOM 684 C CA . GLY A 1 84 ? -12.311 5.161 24.903 1.00 96.94 84 GLY A CA 1
ATOM 685 C C . GLY A 1 84 ? -11.375 4.217 24.138 1.00 96.94 84 GLY A C 1
ATOM 686 O O . GLY A 1 84 ? -10.640 4.663 23.256 1.00 96.94 84 GLY A O 1
ATOM 687 N N . TYR A 1 85 ? -11.436 2.907 24.397 1.00 96.56 85 TYR A N 1
ATOM 688 C CA . TYR A 1 85 ? -10.651 1.918 23.646 1.00 96.56 85 TYR A CA 1
ATOM 689 C C . TYR A 1 85 ? -11.074 1.808 22.176 1.00 96.56 85 TYR A C 1
ATOM 691 O O . TYR A 1 85 ? -10.217 1.693 21.292 1.00 96.56 85 TYR A O 1
ATOM 699 N N . MET A 1 86 ? -12.378 1.892 21.898 1.00 96.69 86 MET A N 1
ATOM 700 C CA . MET A 1 86 ? -12.888 1.903 20.525 1.00 96.69 86 MET A CA 1
ATOM 701 C C . MET A 1 86 ? -12.408 3.149 19.773 1.00 96.69 86 MET A C 1
ATOM 703 O O . MET A 1 86 ? -11.924 3.038 18.648 1.00 96.69 86 MET A O 1
ATOM 707 N N . LYS A 1 87 ? -12.456 4.321 20.420 1.00 97.50 87 LYS A N 1
ATOM 708 C CA . LYS A 1 87 ? -11.951 5.583 19.867 1.00 97.50 87 LYS A CA 1
ATOM 709 C C . LYS A 1 87 ? -10.467 5.491 19.525 1.00 97.50 87 LYS A C 1
ATOM 711 O O . LYS A 1 87 ? -10.081 5.887 18.431 1.00 97.50 87 LYS A O 1
ATOM 716 N N . ASN A 1 88 ? -9.647 4.938 20.418 1.00 97.56 88 ASN A N 1
ATOM 717 C CA . ASN A 1 88 ? -8.221 4.752 20.146 1.00 97.56 88 ASN A CA 1
ATOM 718 C C . ASN A 1 88 ? -7.995 3.841 18.933 1.00 97.56 88 ASN A C 1
ATOM 720 O O . ASN A 1 88 ? -7.193 4.172 18.067 1.00 97.56 88 ASN A O 1
ATOM 724 N N . SER A 1 89 ? -8.751 2.745 18.829 1.00 97.25 89 SER A N 1
ATOM 725 C CA . SER A 1 89 ? -8.671 1.837 17.677 1.00 97.25 89 SER A CA 1
ATOM 726 C C . SER A 1 89 ? -9.074 2.531 16.369 1.00 97.25 89 SER A C 1
ATOM 728 O O . SER A 1 89 ? -8.410 2.348 15.351 1.00 97.25 89 SER A O 1
ATOM 730 N N . ALA A 1 90 ? -10.113 3.372 16.396 1.00 97.56 90 ALA A N 1
ATOM 731 C CA . ALA A 1 90 ? -10.545 4.159 15.243 1.00 97.56 90 ALA A CA 1
ATOM 732 C C . ALA A 1 90 ? -9.500 5.206 14.819 1.00 97.56 90 ALA A C 1
ATOM 734 O O . ALA A 1 90 ? -9.241 5.346 13.628 1.00 97.56 90 ALA A O 1
ATOM 735 N N . ILE A 1 91 ? -8.855 5.887 15.774 1.00 97.62 91 ILE A N 1
ATOM 736 C CA . ILE A 1 91 ? -7.754 6.826 15.495 1.00 97.62 91 ILE A CA 1
ATOM 737 C C . ILE A 1 91 ? -6.570 6.091 14.861 1.00 97.62 91 ILE A C 1
ATOM 739 O O . ILE A 1 91 ? -6.064 6.527 13.834 1.00 97.62 91 ILE A O 1
ATOM 743 N N . THR A 1 92 ? -6.165 4.944 15.417 1.00 95.31 92 THR A N 1
ATOM 744 C CA . THR A 1 92 ? -5.079 4.131 14.845 1.00 95.31 92 THR A CA 1
ATOM 745 C C . THR A 1 92 ? -5.387 3.685 13.415 1.00 95.31 92 THR A C 1
ATOM 747 O O . THR A 1 92 ? -4.507 3.723 12.557 1.00 95.31 92 THR A O 1
ATOM 750 N N . LEU A 1 93 ? -6.630 3.277 13.139 1.00 95.44 93 LEU A N 1
ATOM 751 C CA . LEU A 1 93 ? -7.057 2.929 11.785 1.00 95.44 93 LEU A CA 1
ATOM 752 C C . LEU A 1 93 ? -6.952 4.130 10.838 1.00 95.44 93 LEU A C 1
ATOM 754 O O . LEU A 1 93 ? -6.409 4.011 9.743 1.00 95.44 93 LEU A O 1
ATOM 758 N N . ASP A 1 94 ? -7.449 5.284 11.266 1.00 95.75 94 ASP A N 1
ATOM 759 C CA . ASP A 1 94 ? -7.439 6.524 10.497 1.00 95.75 94 ASP A CA 1
ATOM 760 C C . ASP A 1 94 ? -6.000 6.997 10.187 1.00 95.75 94 ASP A C 1
ATOM 762 O O . ASP A 1 94 ? -5.667 7.276 9.032 1.00 95.75 94 ASP A O 1
ATOM 766 N N . ASP A 1 95 ? -5.098 6.957 11.173 1.00 93.88 95 ASP A N 1
ATOM 767 C CA . ASP A 1 95 ? -3.664 7.216 10.982 1.00 93.88 95 ASP A CA 1
ATOM 768 C C . ASP A 1 95 ? -3.048 6.274 9.947 1.00 93.88 95 ASP A C 1
ATOM 770 O O . ASP A 1 95 ? -2.398 6.720 8.996 1.00 93.88 95 ASP A O 1
ATOM 774 N N . PHE A 1 96 ? -3.317 4.975 10.075 1.00 90.94 96 PHE A N 1
ATOM 775 C CA . PHE A 1 96 ? -2.795 3.988 9.144 1.00 90.94 96 PHE A CA 1
ATOM 776 C C . PHE A 1 96 ? -3.333 4.193 7.715 1.00 90.94 96 PHE A C 1
ATOM 778 O O . PHE A 1 96 ? -2.571 4.124 6.750 1.00 90.94 96 PHE A O 1
ATOM 785 N N . 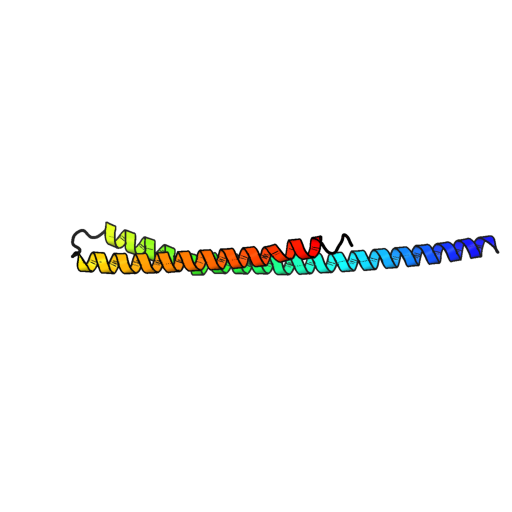THR A 1 97 ? -4.624 4.498 7.544 1.00 90.62 97 THR A N 1
ATOM 786 C CA . THR A 1 97 ? -5.194 4.768 6.209 1.00 90.62 97 THR A CA 1
ATOM 787 C C . THR A 1 97 ? -4.594 6.018 5.559 1.00 90.62 97 THR A C 1
ATOM 789 O O . THR A 1 97 ? -4.348 6.026 4.346 1.00 90.62 97 THR A O 1
ATOM 792 N N . ARG A 1 98 ? -4.262 7.053 6.345 1.00 92.38 98 ARG A N 1
ATOM 793 C CA . ARG A 1 98 ? -3.510 8.223 5.861 1.00 92.38 98 ARG A CA 1
ATOM 794 C C . ARG A 1 98 ? -2.098 7.862 5.420 1.00 92.38 98 ARG A C 1
ATOM 796 O O . ARG A 1 98 ? -1.661 8.323 4.364 1.00 92.38 98 ARG A O 1
ATOM 803 N N . GLU A 1 99 ? -1.375 7.081 6.218 1.00 90.44 99 GLU A N 1
ATOM 804 C CA . GLU A 1 99 ? -0.029 6.613 5.871 1.00 90.44 99 GLU A CA 1
ATOM 805 C C . GLU A 1 99 ? -0.044 5.795 4.580 1.00 90.44 99 GLU A C 1
ATOM 807 O O . GLU A 1 99 ? 0.740 6.067 3.669 1.00 90.44 99 GLU A O 1
ATOM 812 N N . LEU A 1 100 ? -0.996 4.868 4.456 1.00 89.75 100 LEU A N 1
ATOM 813 C CA . LEU A 1 100 ? -1.175 4.045 3.266 1.00 89.75 100 LEU A CA 1
ATOM 814 C C . LEU A 1 100 ? -1.464 4.895 2.023 1.00 89.75 100 LEU A C 1
ATOM 816 O O . LEU A 1 100 ? -0.869 4.687 0.967 1.00 89.75 100 LEU A O 1
ATOM 820 N N . THR A 1 101 ? -2.328 5.902 2.153 1.00 90.06 101 THR A N 1
ATOM 821 C CA . THR A 1 101 ? -2.646 6.828 1.057 1.00 90.06 101 THR A CA 1
ATOM 822 C C . THR A 1 101 ? -1.407 7.610 0.611 1.00 90.06 101 THR A C 1
ATOM 824 O O . THR A 1 101 ? -1.145 7.743 -0.585 1.00 90.06 101 THR A O 1
ATOM 827 N N . LYS A 1 102 ? -0.596 8.100 1.560 1.00 90.75 102 LYS A N 1
ATOM 828 C CA . LYS A 1 102 ? 0.674 8.779 1.253 1.00 90.75 102 LYS A CA 1
ATOM 829 C C . LYS A 1 102 ? 1.657 7.843 0.550 1.00 90.75 102 LYS A C 1
ATOM 831 O O . LYS A 1 102 ? 2.266 8.248 -0.439 1.00 90.75 102 LYS A O 1
ATOM 836 N N . PHE A 1 103 ? 1.787 6.609 1.032 1.00 89.44 103 PHE A N 1
ATOM 837 C CA . PHE A 1 103 ? 2.629 5.585 0.420 1.00 89.44 103 PHE A CA 1
ATOM 838 C C . PHE A 1 103 ? 2.223 5.321 -1.037 1.00 89.44 103 PHE A C 1
ATOM 840 O O . PHE A 1 103 ? 3.063 5.407 -1.931 1.00 89.44 103 PHE A O 1
ATOM 847 N N . MET A 1 104 ? 0.927 5.122 -1.299 1.00 87.88 104 MET A N 1
ATOM 848 C CA . MET A 1 104 ? 0.398 4.895 -2.649 1.00 87.88 104 MET A CA 1
ATOM 849 C C . MET A 1 104 ? 0.639 6.076 -3.591 1.00 87.88 104 MET A C 1
ATOM 851 O O . MET A 1 104 ? 1.077 5.886 -4.727 1.00 87.88 104 MET A O 1
ATOM 855 N N . ASN A 1 105 ? 0.422 7.303 -3.116 1.00 88.81 105 ASN A N 1
ATOM 856 C CA . ASN A 1 105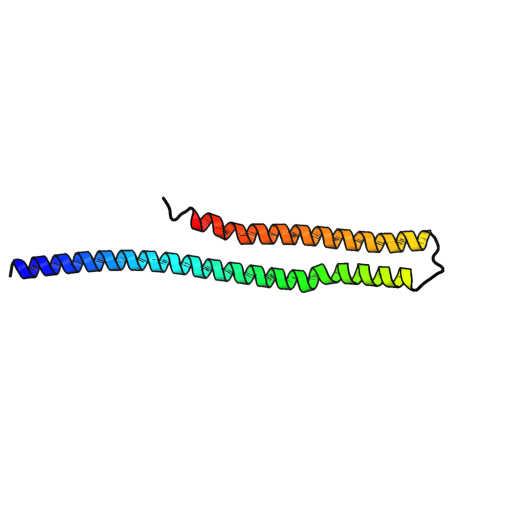 ? 0.699 8.502 -3.906 1.00 88.81 105 ASN A CA 1
ATOM 857 C C . ASN A 1 105 ? 2.187 8.611 -4.272 1.00 88.81 105 ASN A C 1
ATOM 859 O O . ASN A 1 105 ? 2.524 9.022 -5.380 1.00 88.81 105 ASN A O 1
ATOM 863 N N . ASN A 1 106 ? 3.087 8.227 -3.366 1.00 87.94 106 ASN A N 1
ATOM 864 C CA . ASN A 1 106 ? 4.524 8.233 -3.637 1.00 87.94 106 ASN A CA 1
ATOM 865 C C . ASN A 1 106 ? 4.930 7.127 -4.622 1.00 87.94 106 ASN A C 1
ATOM 867 O O . ASN A 1 106 ? 5.757 7.376 -5.498 1.00 87.94 106 ASN A O 1
ATOM 871 N N . LEU A 1 107 ? 4.310 5.947 -4.528 1.00 87.06 107 LEU A N 1
ATOM 872 C CA . LEU A 1 107 ? 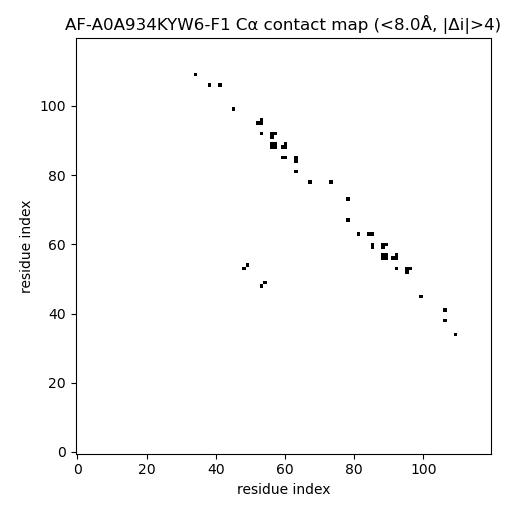4.523 4.838 -5.459 1.00 87.06 107 LEU A CA 1
ATOM 873 C C . LEU A 1 107 ? 4.070 5.199 -6.891 1.00 87.06 107 LEU A C 1
ATOM 875 O O . LEU A 1 107 ? 4.752 4.877 -7.866 1.00 87.06 107 LEU A O 1
ATOM 879 N N . GLY A 1 108 ? 2.954 5.929 -7.018 1.00 77.25 108 GLY A N 1
ATOM 880 C CA . GLY A 1 108 ? 2.418 6.411 -8.297 1.00 77.25 108 GLY A CA 1
ATOM 881 C C . GLY A 1 108 ? 3.219 7.549 -8.945 1.00 77.25 108 GLY A C 1
ATOM 882 O O . GLY A 1 108 ? 3.336 7.600 -10.166 1.00 77.25 108 GLY A O 1
ATOM 883 N N . LYS A 1 109 ? 3.860 8.433 -8.168 1.00 74.50 109 LYS A N 1
ATOM 884 C CA . LYS A 1 109 ? 4.650 9.567 -8.706 1.00 74.50 109 LYS A CA 1
ATOM 885 C C . LYS A 1 109 ? 5.899 9.161 -9.503 1.00 74.50 109 LYS A C 1
ATOM 887 O O . LYS A 1 109 ? 6.442 9.973 -10.252 1.00 74.50 109 LYS A O 1
ATOM 892 N N . GLY A 1 110 ? 6.350 7.910 -9.395 1.00 60.72 110 GLY A N 1
ATOM 893 C CA . GLY A 1 110 ? 7.379 7.369 -10.289 1.00 60.72 110 GLY A CA 1
ATOM 894 C C . GLY A 1 110 ? 6.928 7.246 -11.759 1.00 60.72 110 GLY A C 1
ATOM 895 O O . GLY A 1 110 ? 7.778 7.267 -12.651 1.00 60.72 110 GLY A O 1
ATOM 896 N N . VAL A 1 111 ? 5.612 7.185 -12.024 1.00 55.03 111 VAL A N 1
ATOM 897 C CA . VAL A 1 111 ? 5.022 7.092 -13.379 1.00 55.03 111 VAL A CA 1
ATOM 898 C C . VAL A 1 111 ? 5.184 8.399 -14.167 1.00 55.03 111 VAL A C 1
ATOM 900 O O . VAL A 1 111 ? 5.510 8.389 -15.354 1.00 55.03 111 VAL A O 1
ATOM 903 N N . GLU A 1 112 ? 4.978 9.547 -13.520 1.00 52.25 112 GLU A N 1
ATOM 904 C CA . GLU A 1 112 ? 4.913 10.844 -14.213 1.00 52.25 112 GLU A CA 1
ATOM 905 C C . GLU A 1 112 ? 6.306 11.391 -14.566 1.00 52.25 112 GLU A C 1
ATOM 907 O O . GLU A 1 112 ? 6.529 11.894 -15.668 1.00 52.25 112 GLU A O 1
ATOM 912 N N . ASN A 1 113 ? 7.292 11.207 -13.682 1.00 51.59 113 ASN A N 1
ATOM 913 C CA . ASN A 1 113 ? 8.659 11.698 -13.904 1.00 51.59 113 ASN A CA 1
ATOM 914 C C . ASN A 1 113 ? 9.438 10.931 -14.986 1.00 51.59 113 ASN A C 1
ATOM 916 O O . ASN A 1 113 ? 10.422 11.448 -15.519 1.00 51.59 113 ASN A O 1
ATOM 920 N N . THR A 1 114 ? 9.022 9.708 -15.318 1.00 50.12 114 THR A N 1
ATOM 921 C CA . THR A 1 114 ? 9.603 8.932 -16.425 1.00 50.12 114 THR A CA 1
ATOM 922 C C . THR A 1 114 ? 8.954 9.268 -17.770 1.00 50.12 114 THR A C 1
ATOM 924 O O . THR A 1 114 ? 9.606 9.129 -18.800 1.00 50.12 114 THR A O 1
ATOM 927 N N . SER A 1 115 ? 7.727 9.798 -17.763 1.00 49.19 115 SER A N 1
ATOM 928 C CA . SER A 1 115 ? 6.983 10.180 -18.971 1.00 49.19 115 SER A CA 1
ATOM 929 C C . SER A 1 115 ? 7.381 11.567 -19.507 1.00 49.19 115 SER A C 1
ATOM 931 O O . SER A 1 115 ? 7.451 11.753 -20.718 1.00 49.19 115 SER A O 1
ATOM 933 N N . SER A 1 116 ? 7.731 12.525 -18.636 1.00 44.88 116 SER A N 1
ATOM 934 C CA . SER A 1 116 ? 8.157 13.880 -19.054 1.00 44.88 116 SER A CA 1
ATOM 935 C C . SER A 1 116 ? 9.593 13.977 -19.586 1.00 44.88 116 SER A C 1
ATOM 937 O O . SER A 1 116 ? 9.937 14.975 -20.212 1.00 44.88 116 SER A O 1
ATOM 939 N N . LYS A 1 117 ? 10.449 12.968 -19.372 1.00 44.59 117 LYS A N 1
ATOM 940 C CA . LYS A 1 117 ? 11.844 12.985 -19.861 1.00 44.59 117 LYS A CA 1
ATOM 941 C C . LYS A 1 117 ? 12.025 12.476 -21.293 1.00 44.59 117 LYS A C 1
ATOM 943 O O . LYS A 1 117 ? 13.123 12.594 -21.815 1.00 44.59 117 LYS A O 1
ATOM 948 N N . ASN A 1 118 ? 10.973 11.959 -21.928 1.00 45.53 118 ASN A N 1
ATOM 949 C CA . ASN A 1 118 ? 11.053 11.395 -23.280 1.00 45.53 118 ASN A CA 1
ATOM 950 C C . ASN A 1 118 ? 10.592 12.375 -24.383 1.00 45.53 118 ASN A C 1
ATOM 952 O O . ASN A 1 118 ? 10.527 11.983 -25.542 1.00 45.53 118 ASN A O 1
ATOM 956 N N . ASN A 1 119 ? 10.280 13.632 -24.029 1.00 41.41 119 ASN A N 1
ATOM 957 C CA . ASN A 1 119 ? 9.778 14.671 -24.945 1.00 41.41 119 ASN A CA 1
ATOM 958 C C . ASN A 1 119 ? 10.673 15.931 -25.030 1.00 41.41 119 ASN A C 1
ATOM 960 O O . ASN A 1 119 ? 10.210 16.965 -25.510 1.00 41.41 119 ASN A O 1
ATOM 964 N N . THR A 1 120 ? 11.928 15.874 -24.571 1.00 35.50 120 THR A N 1
ATOM 965 C CA . THR A 1 120 ? 12.921 16.960 -24.749 1.00 35.50 120 THR A CA 1
ATOM 966 C C . THR A 1 120 ? 14.249 16.378 -25.189 1.00 35.50 120 THR A C 1
ATOM 968 O O . THR A 1 120 ? 14.908 17.015 -26.035 1.00 35.50 120 THR A O 1
#

Solvent-accessible surface area (backbone atoms only — not comparable to full-atom values): 6617 Å² total; per-residue (Å²): 108,79,65,59,52,54,52,51,53,50,52,51,53,51,51,50,54,51,50,51,53,51,51,52,53,52,53,53,49,53,52,51,50,52,48,52,54,53,48,51,51,51,51,53,51,50,53,50,46,49,65,54,64,46,43,51,29,51,51,49,37,52,51,50,52,50,53,61,72,75,50,92,81,71,51,74,69,54,47,52,52,54,51,48,55,37,51,51,26,52,50,54,38,53,54,49,53,52,52,51,52,53,52,51,55,56,62,53,53,61,59,58,67,62,60,67,67,77,78,120

Organism: NCBI:txid291193

Nearest PDB structures (foldseek):
  8e2i-assembly1_F  TM=7.657E-01  e=4.546E+00  Homo sapiens
  9jz0-assembly1_1  TM=4.535E-01  e=8.914E-01  Escherichia phage T7
  8glv-assembly1_Eb  TM=6.719E-01  e=7.504E+00  Chlamydomonas reinhardtii
  8e4g-assembly1_a  TM=4.498E-01  e=3.121E+00  Escherichia phage T7
  8qi0-assembly1_D  TM=3.936E-01  e=9.641E+00  Synechocystis sp. PCC 6803

Mean predicted aligned error: 8.6 Å

Sequence (120 aa):
LKSANKELDFQYQLKEKLTTELTIAYGELKKKEEYLRNYIKGLEEMMFLTSHKVRQPVAHILGISNLLDSTTNYSLEEVKKIVGYMKNSAITLDDFTRELTKFMNNLGKGVENTSSKNNT

Foldseek 3Di:
DVVVVVVVVVVVVVVVVVVVVVVVVVVLVVVVVVLVVVLVVLVVVLVVCCVPQLVVLVVLLVVLVVVVVVDDDDDPVRVVVSVVSNVVSVVSNVVSVVVSVVSVVVSCVVVPVSVVVVPD

Secondary structure (DSSP, 8-state):
-HHHHHHHHHHHHHHHHHHHHHHHHHHHHHHHHHHHHHHHHHHHHHHHHIIIIIHHHHHHHHHHHHHHHH-S---HHHHHHHHHHHHHHHHHHHHHHHHHHHHHHHHHHHHHHHHGGG--

pLDDT: mean 87.64, std 13.87, range [35.5, 97.62]

Radius of gyration: 29.97 Å; Cα contacts (8 Å, |Δi|>4): 27; chains: 1; bounding box: 61×26×93 Å